Protein AF-A0A166QVK3-F1 (afdb_monomer_lite)

Structure (mmCIF, N/CA/C/O backbone):
data_AF-A0A166QVK3-F1
#
_entry.id   AF-A0A166QVK3-F1
#
loop_
_atom_site.group_PDB
_atom_site.id
_atom_site.type_symbol
_a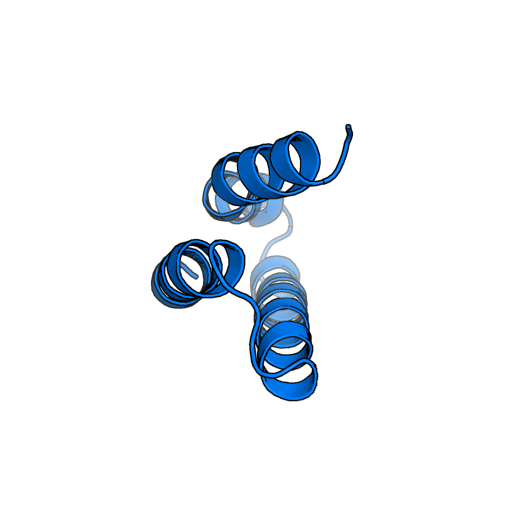tom_site.label_atom_id
_atom_site.label_alt_id
_atom_site.label_comp_id
_atom_site.label_asym_id
_atom_site.label_entity_id
_atom_site.label_seq_id
_atom_site.pdbx_PDB_ins_code
_atom_s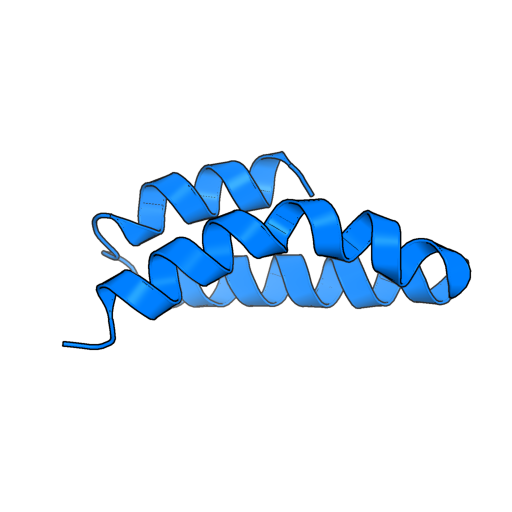ite.Cartn_x
_atom_site.Cartn_y
_atom_site.Cartn_z
_atom_site.occupancy
_atom_site.B_iso_or_equiv
_atom_site.auth_seq_id
_atom_site.auth_comp_id
_atom_site.auth_asym_id
_atom_site.auth_atom_id
_atom_site.pdbx_PDB_model_num
ATOM 1 N N . LEU A 1 1 ? 0.256 -5.444 -5.194 1.00 88.44 1 LEU A N 1
ATOM 2 C CA . LEU A 1 1 ? -0.389 -4.125 -4.999 1.00 88.44 1 LEU A CA 1
ATOM 3 C C . LEU A 1 1 ? -1.833 -4.243 -4.503 1.00 88.44 1 LEU A C 1
ATOM 5 O O . LEU A 1 1 ? -2.082 -3.836 -3.379 1.00 88.44 1 LEU A O 1
ATOM 9 N N . GLY A 1 2 ? -2.753 -4.867 -5.254 1.00 90.88 2 GLY A N 1
ATOM 10 C CA . GLY A 1 2 ? -4.180 -4.943 -4.877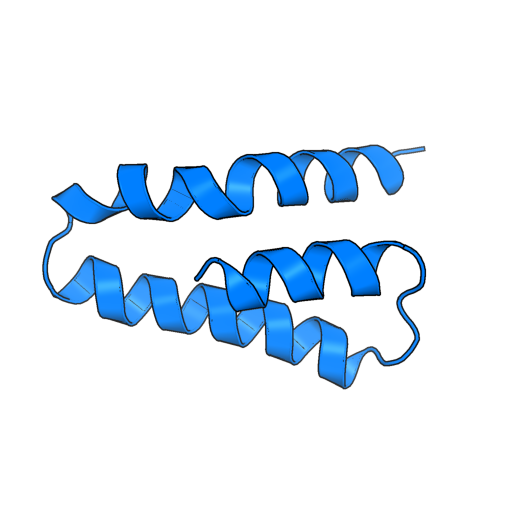 1.00 90.88 2 GLY A CA 1
ATOM 11 C C . GLY A 1 2 ? -4.476 -5.488 -3.469 1.00 90.88 2 GLY A C 1
ATOM 12 O O . GLY A 1 2 ? -5.318 -4.939 -2.773 1.00 90.88 2 GLY A O 1
ATOM 13 N N . ARG A 1 3 ? -3.732 -6.499 -2.993 1.00 93.94 3 ARG A N 1
ATOM 14 C CA . ARG A 1 3 ? -3.866 -7.007 -1.611 1.00 93.94 3 ARG A CA 1
ATOM 15 C C . ARG A 1 3 ? -3.504 -5.965 -0.546 1.00 93.94 3 ARG A C 1
ATOM 17 O O . ARG A 1 3 ? -4.254 -5.811 0.405 1.00 93.94 3 ARG A O 1
ATOM 24 N N . PHE A 1 4 ? -2.400 -5.232 -0.718 1.00 94.50 4 PHE A N 1
ATOM 25 C CA . PHE A 1 4 ? -2.008 -4.159 0.208 1.00 94.50 4 PHE A CA 1
ATOM 26 C C . PHE A 1 4 ? -3.045 -3.038 0.234 1.00 94.50 4 PHE A C 1
ATOM 28 O O . PHE A 1 4 ? -3.394 -2.554 1.301 1.00 94.50 4 PHE A O 1
ATOM 35 N N . VAL A 1 5 ? -3.585 -2.684 -0.934 1.00 93.56 5 VAL A N 1
ATOM 36 C CA . VAL A 1 5 ? -4.663 -1.696 -1.054 1.00 93.56 5 VAL A CA 1
ATOM 37 C C . VAL A 1 5 ? -5.942 -2.162 -0.346 1.00 93.56 5 VAL A C 1
ATOM 39 O O . VAL A 1 5 ? -6.563 -1.384 0.373 1.00 93.56 5 VAL A O 1
ATOM 42 N N . ALA A 1 6 ? -6.321 -3.434 -0.497 1.00 93.62 6 ALA A N 1
ATOM 43 C CA . ALA A 1 6 ? -7.478 -3.997 0.195 1.00 93.62 6 ALA A CA 1
ATOM 44 C C . ALA A 1 6 ? -7.285 -4.014 1.721 1.00 93.62 6 ALA A C 1
ATOM 46 O O . ALA A 1 6 ? -8.188 -3.614 2.451 1.00 93.62 6 ALA A O 1
ATOM 47 N N . ILE A 1 7 ? -6.101 -4.422 2.199 1.00 94.19 7 ILE A N 1
ATOM 48 C CA . ILE A 1 7 ? -5.751 -4.393 3.628 1.00 94.19 7 ILE A CA 1
ATOM 49 C C . ILE A 1 7 ? -5.827 -2.962 4.156 1.00 94.19 7 ILE A C 1
ATOM 51 O O . ILE A 1 7 ? -6.474 -2.736 5.175 1.00 94.19 7 ILE A O 1
ATOM 55 N N . LEU A 1 8 ? -5.242 -2.001 3.434 1.00 92.62 8 LEU A N 1
ATOM 56 C CA . LEU A 1 8 ? -5.278 -0.587 3.793 1.00 92.62 8 LEU A CA 1
ATOM 57 C C . LEU A 1 8 ? -6.717 -0.081 3.974 1.00 92.62 8 LEU A C 1
ATOM 59 O O . LEU A 1 8 ? -7.008 0.577 4.967 1.00 92.62 8 LEU A O 1
ATOM 63 N N . GLY A 1 9 ? -7.625 -0.431 3.059 1.00 90.75 9 GLY A N 1
ATOM 64 C CA . GLY A 1 9 ? -9.036 -0.043 3.155 1.00 90.75 9 GLY A CA 1
ATOM 65 C C . GLY A 1 9 ? -9.799 -0.687 4.321 1.00 90.75 9 GLY A C 1
ATOM 66 O O . GLY A 1 9 ? -10.839 -0.171 4.730 1.00 90.75 9 GLY A O 1
ATOM 67 N N . VAL A 1 10 ? -9.317 -1.812 4.860 1.00 92.31 10 VAL A N 1
ATOM 68 C CA . VAL A 1 10 ? -9.877 -2.427 6.074 1.00 92.31 10 VAL A CA 1
ATOM 69 C C . VAL A 1 10 ? -9.342 -1.725 7.318 1.00 92.31 10 VAL A C 1
ATOM 71 O O . VAL A 1 10 ? -10.138 -1.281 8.145 1.00 92.31 10 VAL A O 1
ATOM 74 N N . ILE A 1 11 ? -8.018 -1.589 7.439 1.00 92.00 11 ILE A N 1
ATOM 75 C CA . ILE A 1 11 ? -7.385 -1.030 8.645 1.00 92.00 11 ILE A CA 1
ATOM 76 C C . ILE A 1 11 ? -7.669 0.461 8.815 1.00 92.00 11 ILE A C 1
ATOM 78 O O . ILE A 1 11 ? -7.803 0.927 9.940 1.00 92.00 11 ILE A O 1
ATOM 82 N N . SER A 1 12 ? -7.861 1.211 7.723 1.00 89.81 12 SER A N 1
ATOM 83 C CA . SER A 1 12 ? -8.124 2.650 7.805 1.00 89.81 12 SER A CA 1
ATOM 84 C C . SER A 1 12 ? -9.447 3.000 8.487 1.00 89.81 12 SER A C 1
ATOM 86 O O . SER A 1 12 ? -9.623 4.134 8.918 1.00 89.81 12 SER A O 1
ATOM 88 N N . LYS A 1 13 ? -10.378 2.043 8.592 1.00 90.00 13 LYS A N 1
ATOM 89 C CA . LYS A 1 13 ? -11.660 2.221 9.290 1.00 90.00 13 LYS A CA 1
ATOM 90 C C . LYS A 1 13 ? -11.512 2.183 10.811 1.00 90.00 13 LYS A C 1
ATOM 92 O O . LYS A 1 13 ? -12.348 2.748 11.505 1.00 90.00 13 LYS A O 1
ATOM 97 N N . ASN A 1 14 ? -10.498 1.481 11.317 1.00 91.44 14 ASN A N 1
ATOM 98 C CA . ASN A 1 14 ? -10.200 1.372 12.743 1.00 91.44 14 ASN A CA 1
ATOM 99 C C . ASN A 1 14 ? -8.707 1.041 12.947 1.00 91.44 14 ASN A C 1
ATOM 101 O O . ASN A 1 14 ? -8.365 -0.124 13.185 1.00 91.44 14 ASN A O 1
ATOM 105 N N . PRO A 1 15 ? -7.814 2.035 12.807 1.00 90.12 15 PRO A N 1
ATOM 106 C CA . PRO A 1 15 ? -6.380 1.836 12.981 1.00 90.12 15 PRO A CA 1
ATOM 107 C C . PRO A 1 15 ? -6.079 1.499 14.445 1.00 90.12 15 PRO A C 1
ATOM 109 O O . PRO A 1 15 ? -6.217 2.342 15.330 1.00 90.12 15 PRO A O 1
ATOM 112 N N . SER A 1 16 ? -5.715 0.244 14.711 1.00 93.19 16 SER A N 1
ATOM 113 C CA . SER A 1 16 ? -5.542 -0.289 16.072 1.00 93.19 16 SER A CA 1
ATOM 114 C C . SER A 1 16 ? -4.096 -0.634 16.422 1.00 93.19 16 SER A C 1
ATOM 116 O O . SER A 1 16 ? -3.775 -0.803 17.598 1.00 93.19 16 SER A O 1
ATOM 118 N N . ASN A 1 17 ? -3.214 -0.732 15.423 1.00 95.19 17 ASN A N 1
ATOM 119 C CA . ASN A 1 17 ? -1.802 -1.034 15.614 1.00 95.19 17 ASN A CA 1
ATOM 120 C C . ASN A 1 17 ? -0.937 -0.100 14.748 1.00 95.19 17 ASN A C 1
ATOM 122 O O . ASN A 1 17 ? -0.770 -0.362 13.554 1.00 95.19 17 ASN A O 1
ATOM 126 N N . PRO A 1 18 ? -0.325 0.941 15.340 1.00 92.06 18 PRO A N 1
ATOM 127 C CA . PRO A 1 18 ? 0.418 1.947 14.585 1.00 92.06 18 PRO A CA 1
ATOM 128 C C . PRO A 1 18 ? 1.648 1.379 13.863 1.00 92.06 18 PRO A C 1
ATOM 130 O O . PRO A 1 18 ? 2.002 1.867 12.791 1.00 92.06 18 PRO A O 1
ATOM 133 N N . HIS A 1 19 ? 2.277 0.322 14.394 1.00 95.31 19 HIS A N 1
ATOM 134 C CA . HIS A 1 19 ? 3.389 -0.340 13.707 1.00 95.31 19 HIS A CA 1
ATOM 135 C C . HIS A 1 19 ? 2.909 -1.057 12.446 1.00 95.31 19 HIS A C 1
ATOM 137 O O . HIS A 1 19 ? 3.537 -0.946 11.396 1.00 95.31 19 HIS A O 1
ATOM 143 N N . PHE A 1 20 ? 1.780 -1.766 12.529 1.00 94.00 20 PHE A N 1
ATOM 144 C CA . PHE A 1 20 ? 1.207 -2.439 11.365 1.00 94.00 20 PHE A CA 1
ATOM 145 C C . PHE A 1 20 ? 0.782 -1.433 10.291 1.00 94.00 20 PHE A C 1
ATOM 147 O O . PHE A 1 20 ? 1.116 -1.618 9.121 1.00 94.00 20 PHE A O 1
ATOM 154 N N . ASP A 1 21 ? 0.113 -0.348 10.689 1.00 91.56 21 ASP A N 1
ATOM 155 C CA . ASP A 1 21 ? -0.314 0.708 9.770 1.00 91.56 21 ASP A CA 1
ATOM 156 C C . ASP A 1 21 ? 0.886 1.293 9.010 1.00 91.56 21 ASP A C 1
ATOM 158 O O . ASP A 1 21 ? 0.866 1.375 7.778 1.00 91.56 21 ASP A O 1
ATOM 162 N N . GLN A 1 22 ? 1.970 1.616 9.724 1.00 93.00 22 GLN A N 1
ATOM 163 C CA . GLN A 1 22 ? 3.210 2.107 9.124 1.00 93.00 22 GLN A CA 1
ATOM 164 C C . GLN A 1 22 ? 3.820 1.090 8.149 1.00 93.00 22 GLN A C 1
ATOM 166 O O . GLN A 1 22 ? 4.132 1.450 7.011 1.00 93.00 22 GLN A O 1
ATOM 171 N N . TYR A 1 23 ? 3.929 -0.184 8.537 1.00 95.75 23 TYR A N 1
ATOM 172 C CA . TYR A 1 23 ? 4.493 -1.218 7.665 1.00 95.75 23 TYR A CA 1
ATOM 173 C C . TYR A 1 23 ? 3.681 -1.438 6.386 1.00 95.75 23 TYR A C 1
ATOM 175 O O . TYR A 1 23 ? 4.259 -1.776 5.349 1.00 95.75 23 TYR A O 1
ATOM 183 N N . ILE A 1 24 ? 2.363 -1.218 6.408 1.00 94.88 24 ILE A N 1
ATOM 184 C CA . ILE A 1 24 ? 1.535 -1.275 5.196 1.00 94.88 24 ILE A CA 1
ATOM 185 C C . ILE A 1 24 ? 1.898 -0.144 4.228 1.00 94.88 24 ILE A C 1
ATOM 187 O O . ILE A 1 24 ? 2.095 -0.410 3.037 1.00 94.88 24 ILE A O 1
ATOM 191 N N . PHE A 1 25 ? 2.050 1.091 4.713 1.00 92.62 25 PHE A N 1
ATOM 192 C CA . PHE A 1 25 ? 2.485 2.209 3.869 1.00 92.62 25 PHE A CA 1
ATOM 193 C C . PHE A 1 25 ? 3.913 2.015 3.343 1.00 92.62 25 PHE A C 1
ATOM 195 O O . PHE A 1 25 ? 4.150 2.195 2.145 1.00 92.62 25 PHE A O 1
ATOM 202 N N . GLU A 1 26 ? 4.843 1.580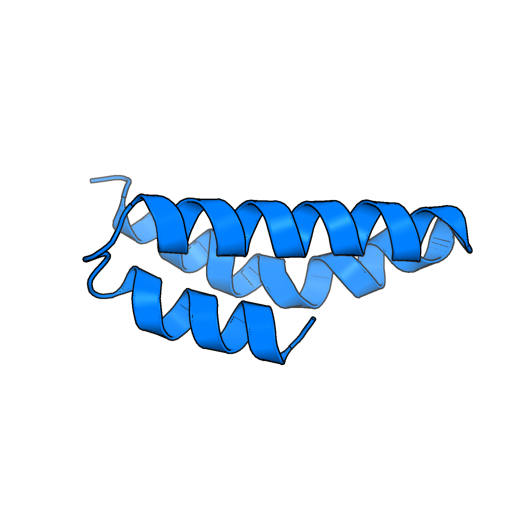 4.195 1.00 95.19 26 GLU A N 1
ATOM 203 C CA . GLU A 1 26 ? 6.225 1.286 3.795 1.00 95.19 26 GLU A CA 1
ATOM 204 C C . GLU A 1 26 ? 6.290 0.175 2.741 1.00 95.19 26 GLU A C 1
ATOM 206 O O . GLU A 1 26 ? 7.016 0.299 1.754 1.00 95.19 26 GLU A O 1
ATOM 211 N N . SER A 1 27 ? 5.472 -0.873 2.881 1.00 95.69 27 SER A N 1
ATOM 212 C CA . SER A 1 27 ? 5.393 -1.964 1.902 1.00 95.69 27 SER A CA 1
ATOM 213 C C . SER A 1 27 ? 4.902 -1.479 0.534 1.00 95.69 27 SER A C 1
ATOM 215 O O . SER A 1 27 ? 5.440 -1.886 -0.499 1.00 95.69 27 SER A O 1
ATOM 217 N N . ILE A 1 28 ? 3.904 -0.585 0.498 1.00 94.75 28 ILE A N 1
ATOM 218 C CA . ILE A 1 28 ? 3.411 0.019 -0.752 1.00 94.75 28 ILE A CA 1
ATOM 219 C C . ILE A 1 28 ? 4.492 0.915 -1.380 1.00 94.75 28 ILE A C 1
ATOM 221 O O . ILE A 1 28 ? 4.723 0.835 -2.590 1.00 94.75 28 ILE A O 1
ATOM 225 N N . ALA A 1 29 ? 5.187 1.725 -0.576 1.00 93.06 29 ALA A N 1
ATOM 226 C CA . ALA A 1 29 ? 6.263 2.600 -1.044 1.00 93.06 29 ALA A CA 1
ATOM 227 C C . ALA A 1 29 ? 7.465 1.809 -1.594 1.00 93.06 29 ALA A C 1
ATOM 229 O O . ALA A 1 29 ? 7.986 2.127 -2.667 1.00 93.06 29 ALA A O 1
ATOM 230 N N . ALA A 1 30 ? 7.870 0.739 -0.906 1.00 94.44 30 ALA A N 1
ATOM 231 C CA . ALA A 1 30 ? 8.915 -0.166 -1.371 1.00 94.44 30 ALA A CA 1
ATOM 232 C C . ALA A 1 30 ? 8.514 -0.837 -2.691 1.00 94.44 30 ALA A C 1
ATOM 234 O O . ALA A 1 30 ? 9.302 -0.858 -3.638 1.00 94.44 30 ALA A O 1
ATOM 235 N N . LEU A 1 31 ? 7.267 -1.313 -2.799 1.00 93.12 31 LEU A N 1
ATOM 236 C CA . LEU A 1 31 ? 6.765 -1.913 -4.034 1.00 93.12 31 LEU A CA 1
ATOM 237 C C . LEU A 1 31 ? 6.817 -0.924 -5.208 1.00 93.12 31 LEU A C 1
ATOM 239 O O . LEU A 1 31 ? 7.241 -1.314 -6.294 1.00 93.12 31 LEU A O 1
ATOM 243 N N . ARG A 1 32 ? 6.461 0.352 -4.992 1.00 92.94 32 ARG A N 1
ATOM 244 C CA . ARG A 1 32 ? 6.621 1.407 -6.010 1.00 92.94 32 ARG A CA 1
ATOM 245 C C . ARG A 1 32 ? 8.072 1.496 -6.475 1.00 92.94 32 ARG A C 1
ATOM 247 O O . ARG A 1 32 ? 8.321 1.486 -7.674 1.00 92.94 32 ARG A O 1
ATOM 254 N N . LYS A 1 33 ? 9.026 1.554 -5.539 1.00 91.06 33 LYS A N 1
ATOM 255 C CA . LYS A 1 33 ? 10.459 1.665 -5.853 1.00 91.06 33 LYS A CA 1
ATOM 256 C C . LYS A 1 33 ? 10.941 0.517 -6.746 1.00 91.06 33 LYS A C 1
ATOM 258 O O . LYS A 1 33 ? 11.647 0.778 -7.712 1.00 91.06 33 LYS A O 1
ATOM 263 N N . PHE A 1 34 ? 10.538 -0.722 -6.464 1.00 90.12 34 PHE A N 1
ATOM 264 C CA . PHE A 1 34 ? 10.951 -1.884 -7.262 1.00 90.12 34 PHE A CA 1
ATOM 265 C C . PHE A 1 34 ? 10.247 -1.980 -8.619 1.00 90.12 34 PHE A C 1
ATOM 267 O O . PHE A 1 34 ? 10.884 -2.346 -9.602 1.00 90.12 34 PHE A O 1
ATOM 274 N N . VAL A 1 35 ? 8.956 -1.643 -8.693 1.00 87.94 35 VAL A N 1
ATOM 275 C CA . VAL A 1 35 ? 8.193 -1.686 -9.953 1.00 87.94 35 VAL A CA 1
ATOM 276 C C . VAL A 1 35 ? 8.676 -0.601 -10.918 1.00 87.94 35 VAL A C 1
ATOM 278 O O . VAL A 1 35 ? 8.944 -0.881 -12.084 1.00 87.94 35 VAL A O 1
ATOM 281 N N . VAL A 1 36 ? 8.855 0.623 -10.418 1.00 87.56 36 VAL A N 1
ATOM 282 C CA . VAL A 1 36 ? 9.262 1.775 -11.235 1.00 87.56 36 VAL A CA 1
ATOM 283 C C . VAL A 1 36 ? 10.725 1.676 -11.667 1.00 87.56 36 VAL A C 1
ATOM 285 O O . VAL A 1 36 ? 11.049 2.094 -12.773 1.00 87.56 36 VAL A O 1
ATOM 288 N N . ALA A 1 37 ? 11.596 1.063 -10.857 1.00 89.69 37 ALA A N 1
ATOM 289 C CA . ALA A 1 37 ? 12.992 0.838 -11.237 1.00 89.69 37 ALA A CA 1
ATOM 290 C C . ALA A 1 37 ? 13.149 -0.028 -12.503 1.00 89.69 37 ALA A C 1
ATOM 292 O O . ALA A 1 37 ? 14.163 0.086 -13.184 1.00 89.69 37 ALA A O 1
ATOM 293 N N . GLY A 1 38 ? 12.171 -0.885 -12.825 1.00 85.06 38 GLY A N 1
ATOM 294 C CA . GLY A 1 38 ? 12.185 -1.684 -14.053 1.00 85.06 38 GLY A CA 1
ATOM 295 C C . GLY A 1 38 ? 11.689 -0.932 -15.292 1.00 85.06 38 GLY A C 1
ATOM 296 O O . GLY A 1 38 ? 12.158 -1.203 -16.394 1.00 85.06 38 GLY A O 1
ATOM 297 N N . ALA A 1 39 ? 10.743 -0.001 -15.123 1.00 88.44 39 ALA A N 1
ATOM 298 C CA . ALA A 1 39 ? 10.196 0.819 -16.202 1.00 88.44 39 ALA A CA 1
ATOM 299 C C . ALA A 1 39 ? 9.438 2.036 -15.643 1.00 88.44 39 ALA A C 1
ATOM 301 O O . ALA A 1 39 ? 8.364 1.893 -15.056 1.00 88.44 39 ALA A O 1
ATOM 302 N N . GLU A 1 40 ? 9.938 3.248 -15.890 1.00 89.75 40 GLU A N 1
ATOM 303 C CA . GLU A 1 40 ? 9.305 4.491 -15.415 1.00 89.75 40 GLU A CA 1
ATOM 304 C C . GLU A 1 40 ? 7.894 4.714 -15.976 1.00 89.75 40 GLU A C 1
ATOM 306 O O . GLU A 1 40 ? 7.031 5.280 -15.307 1.00 89.75 40 GLU A O 1
ATOM 311 N N . SER A 1 41 ? 7.610 4.181 -17.167 1.00 93.00 41 SER A N 1
ATOM 312 C CA . SER A 1 41 ? 6.276 4.216 -17.777 1.00 93.00 41 SER A CA 1
ATOM 313 C C . SER A 1 41 ? 5.205 3.476 -16.965 1.00 93.00 41 SER A C 1
ATOM 315 O O . SER A 1 41 ? 4.017 3.641 -17.231 1.00 93.00 41 SER A O 1
ATOM 317 N N . THR A 1 42 ? 5.593 2.680 -15.962 1.00 92.25 42 THR A N 1
ATOM 318 C CA . THR A 1 42 ? 4.658 1.965 -15.080 1.00 92.25 42 THR A CA 1
ATOM 319 C C . THR A 1 42 ? 4.105 2.826 -13.945 1.00 92.25 42 THR A C 1
ATOM 321 O O . THR A 1 42 ? 3.137 2.409 -13.306 1.00 92.25 42 THR A O 1
ATOM 324 N N . VAL A 1 43 ? 4.661 4.023 -13.700 1.00 92.38 43 VAL A N 1
ATOM 325 C CA . VAL A 1 43 ? 4.220 4.924 -12.618 1.00 92.38 43 VAL A CA 1
ATOM 326 C C . VAL A 1 43 ? 2.710 5.204 -12.664 1.00 92.38 43 VAL A C 1
ATOM 328 O O . VAL A 1 43 ? 2.056 4.954 -11.649 1.00 92.38 43 VAL A O 1
ATOM 331 N N . PRO A 1 44 ? 2.107 5.625 -13.798 1.00 93.31 44 PRO A N 1
ATOM 332 C CA . PRO A 1 44 ? 0.678 5.940 -13.833 1.00 93.31 44 PRO A CA 1
ATOM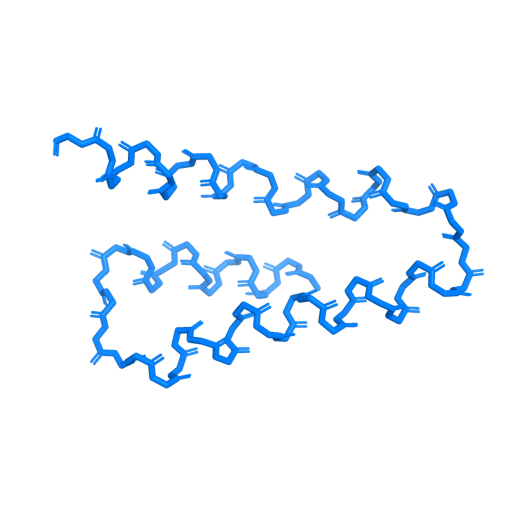 333 C C . PRO A 1 44 ? -0.187 4.717 -13.510 1.00 93.31 44 PRO A C 1
ATOM 335 O O . PRO A 1 44 ? -1.148 4.809 -12.750 1.00 93.31 44 PRO A O 1
ATOM 338 N N . THR A 1 45 ? 0.186 3.548 -14.035 1.00 92.25 45 THR A N 1
ATOM 339 C CA . THR A 1 45 ? -0.510 2.280 -13.777 1.00 92.25 45 THR A CA 1
ATOM 340 C C . THR A 1 45 ? -0.393 1.859 -12.314 1.00 92.25 45 THR A C 1
ATOM 342 O O . THR A 1 45 ? -1.349 1.342 -11.737 1.00 92.25 45 THR A O 1
ATOM 345 N N . PHE A 1 46 ? 0.764 2.087 -11.687 1.00 93.75 46 PHE A N 1
ATOM 346 C CA . PHE A 1 46 ? 0.951 1.813 -10.267 1.00 93.75 46 PHE A CA 1
ATOM 347 C C . PHE A 1 46 ? 0.055 2.711 -9.408 1.00 93.75 46 PHE A C 1
ATOM 349 O O . PHE A 1 46 ? -0.597 2.218 -8.490 1.00 93.75 46 PHE A O 1
ATOM 356 N N . GLU A 1 47 ? 0.012 4.011 -9.702 1.00 93.12 47 GLU A N 1
ATOM 357 C CA . GLU A 1 47 ? -0.692 5.011 -8.890 1.00 93.12 47 GLU A CA 1
ATOM 358 C C . GLU A 1 47 ? -2.220 4.887 -8.961 1.00 93.12 47 GLU A C 1
ATOM 360 O O . GLU A 1 47 ? -2.892 5.189 -7.975 1.00 93.12 47 GLU A O 1
ATOM 365 N N . GLN A 1 48 ? -2.776 4.346 -10.051 1.00 93.56 48 GLN A N 1
ATOM 366 C CA . GLN A 1 48 ? -4.222 4.115 -10.194 1.00 93.56 48 GLN A CA 1
ATOM 367 C C . GLN A 1 48 ? -4.831 3.298 -9.043 1.00 93.56 48 GLN A C 1
ATOM 369 O O . GLN A 1 48 ? -5.930 3.603 -8.582 1.00 93.56 48 GLN A O 1
ATOM 374 N N . ALA A 1 49 ? -4.132 2.265 -8.563 1.00 92.31 49 ALA A N 1
ATOM 375 C CA . ALA A 1 49 ? -4.671 1.360 -7.549 1.00 92.31 49 ALA A CA 1
ATOM 376 C C . ALA A 1 49 ? -4.776 1.981 -6.135 1.00 92.31 49 ALA A C 1
ATOM 378 O O . ALA A 1 49 ? -5.833 1.848 -5.517 1.00 92.31 49 ALA A O 1
ATOM 379 N N . PRO A 1 50 ? -3.738 2.636 -5.577 1.00 94.19 50 PRO A N 1
ATOM 380 C CA . PRO A 1 50 ? -3.823 3.267 -4.262 1.00 94.19 50 PRO A CA 1
ATOM 381 C C . PRO A 1 50 ? -4.504 4.646 -4.263 1.00 94.19 50 PRO A C 1
ATOM 383 O O . PRO A 1 50 ? -4.967 5.061 -3.202 1.00 94.19 50 PRO A O 1
ATOM 386 N N . PHE A 1 51 ? -4.605 5.346 -5.404 1.00 93.38 51 PHE A N 1
ATOM 387 C CA . PHE A 1 51 ? -5.112 6.728 -5.456 1.00 93.38 51 PHE A CA 1
ATOM 388 C C . PHE A 1 51 ? -6.500 6.898 -4.820 1.00 93.38 51 PHE A C 1
ATOM 390 O O . PHE A 1 51 ? -6.673 7.710 -3.914 1.00 93.38 51 PHE A O 1
ATOM 397 N N . GLY A 1 52 ? -7.487 6.103 -5.246 1.00 92.31 52 GLY A N 1
ATOM 398 C CA . GLY A 1 52 ? -8.845 6.151 -4.686 1.00 92.31 52 GLY A CA 1
ATOM 399 C C . GLY A 1 52 ? -8.889 5.898 -3.168 1.00 92.31 52 GLY A C 1
ATOM 400 O O . GLY A 1 52 ? -9.392 6.744 -2.429 1.00 92.31 52 GLY A O 1
ATOM 401 N N . PRO A 1 53 ? -8.335 4.774 -2.680 1.00 90.81 53 PRO A N 1
ATOM 402 C CA . PRO A 1 53 ? -8.213 4.483 -1.251 1.00 90.81 53 PRO A CA 1
ATOM 403 C C . PRO A 1 53 ? -7.548 5.604 -0.442 1.00 90.81 53 PRO A C 1
ATOM 405 O O . PRO A 1 53 ? -8.064 5.985 0.606 1.00 90.81 53 PRO A O 1
ATOM 408 N N . PHE A 1 54 ? -6.445 6.179 -0.931 1.00 91.81 54 PHE A N 1
ATOM 409 C CA . PHE A 1 54 ? -5.781 7.298 -0.257 1.00 91.81 54 PHE A CA 1
ATOM 410 C C . PHE A 1 54 ? -6.672 8.539 -0.183 1.00 91.81 54 PHE A C 1
ATOM 412 O O . PHE A 1 54 ? -6.761 9.154 0.877 1.00 91.81 54 PHE A O 1
ATOM 419 N N . MET A 1 55 ? -7.385 8.874 -1.262 1.00 92.12 55 MET A N 1
ATOM 420 C CA . MET A 1 55 ? -8.325 10.000 -1.265 1.00 92.12 55 MET A CA 1
ATOM 421 C C . MET A 1 55 ? -9.443 9.832 -0.232 1.00 92.12 55 MET A C 1
ATOM 423 O O . MET A 1 55 ? -9.834 10.812 0.400 1.00 92.12 55 MET A O 1
ATOM 427 N N . VAL A 1 56 ? -9.940 8.608 -0.026 1.00 89.50 56 VAL A N 1
ATOM 428 C CA . VAL A 1 56 ? -10.929 8.319 1.026 1.00 89.50 56 VAL A CA 1
ATOM 429 C C . VAL A 1 56 ? -10.337 8.575 2.413 1.00 89.50 56 VAL A C 1
ATOM 431 O O . VAL A 1 56 ? -10.943 9.292 3.203 1.00 89.50 56 VAL A O 1
ATOM 434 N N . ILE A 1 57 ? -9.141 8.049 2.689 1.00 87.06 57 ILE A N 1
ATOM 435 C CA . ILE A 1 57 ? -8.475 8.187 3.996 1.00 87.06 57 ILE A CA 1
ATOM 436 C C . ILE A 1 57 ? -8.171 9.652 4.316 1.00 87.06 57 ILE A C 1
ATOM 438 O O . ILE A 1 57 ? -8.411 10.103 5.434 1.00 87.06 57 ILE A O 1
ATOM 442 N N . ILE A 1 58 ? -7.659 10.403 3.337 1.00 88.75 58 ILE A N 1
ATOM 443 C CA . ILE A 1 58 ? -7.346 11.827 3.497 1.00 88.75 58 ILE A CA 1
ATOM 444 C C . ILE A 1 58 ? -8.622 12.613 3.811 1.00 88.75 58 ILE A C 1
ATOM 446 O O . ILE A 1 58 ? -8.632 13.389 4.760 1.00 88.75 58 ILE A O 1
ATOM 450 N N . ARG A 1 59 ? -9.715 12.376 3.074 1.00 88.69 59 ARG A N 1
ATOM 451 C CA . ARG A 1 59 ? -11.000 13.052 3.321 1.00 88.69 59 ARG A CA 1
ATOM 452 C C . ARG A 1 59 ? -11.589 12.736 4.695 1.00 88.69 59 ARG A C 1
ATOM 454 O O . ARG A 1 59 ? -12.189 13.611 5.289 1.00 88.69 59 ARG A O 1
ATOM 461 N N . GLN A 1 60 ? -11.409 11.516 5.199 1.00 80.81 60 GLN A N 1
ATOM 462 C CA . GLN A 1 60 ? -11.898 11.111 6.523 1.00 80.81 60 GLN A CA 1
ATOM 463 C C . GLN A 1 60 ? -11.105 11.716 7.692 1.00 80.81 60 GLN A C 1
ATOM 465 O O . GLN A 1 60 ? -11.596 11.704 8.814 1.00 80.81 60 GLN A O 1
ATOM 470 N N . LYS A 1 61 ? -9.876 12.197 7.459 1.00 65.25 61 LYS A N 1
ATOM 471 C CA . LYS A 1 61 ? -9.023 12.821 8.487 1.00 65.25 61 LYS A CA 1
ATOM 472 C C . LYS A 1 61 ? -8.990 14.352 8.431 1.00 65.25 61 LYS A C 1
ATOM 474 O O . LYS A 1 61 ? -8.366 14.957 9.296 1.00 65.25 61 LYS A O 1
ATOM 479 N N . ILE A 1 62 ? -9.602 14.962 7.418 1.00 48.53 62 ILE A N 1
ATOM 480 C CA . ILE A 1 62 ? -9.769 16.414 7.307 1.00 48.53 62 ILE A CA 1
ATOM 481 C C . ILE A 1 62 ? -11.211 16.735 7.720 1.00 48.53 62 ILE A C 1
ATOM 483 O O . ILE A 1 62 ? -12.093 16.818 6.869 1.00 48.53 62 ILE A O 1
ATOM 487 N N . GLU A 1 63 ? -11.424 16.875 9.026 1.00 44.25 63 GLU A N 1
ATOM 488 C CA . GLU A 1 63 ? -12.550 17.568 9.675 1.00 44.25 63 GLU A CA 1
ATOM 489 C C . GLU A 1 63 ? -12.020 18.291 10.917 1.00 44.25 63 GLU A C 1
ATOM 491 O O . GLU A 1 63 ? -11.213 17.675 11.656 1.00 44.25 63 GLU A O 1
#

InterPro domains:
  IPR005043 Exportin-2, C-terminal [PF03378] (2-62)
  IPR011989 Armadillo-like helical [G3DSA:1.25.10.10] (1-63)

pLDDT: mean 89.97, std 8.97, range [44.25, 95.75]

Secondary structure (DSSP, 8-state):
-HHHHHHHHHHTTS---HHHHHHHHHHHHHHHHHHHHH-GGGHHHHHH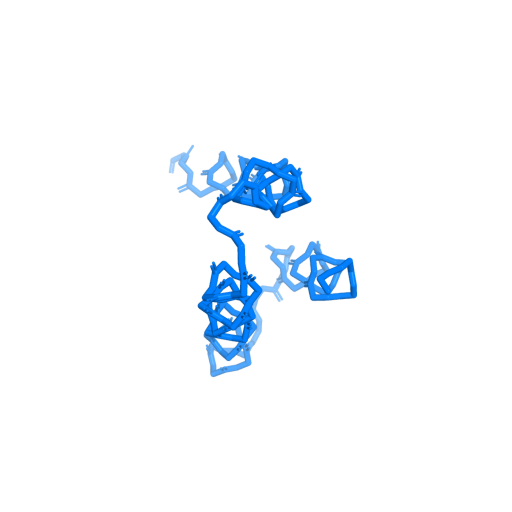HHHHHHHHHHHHH--

Foldseek 3Di:
DLVLLVVLLVCLVPPDDPVVNVVSVVVLVVVLVVVCVVPVVCNVVSCVRNVVVVVVSVVVPPD

Radius of gyration: 12.47 Å; chains: 1; bounding box: 26×25×34 Å

Organism: NCBI:txid1759441

Sequence (63 aa):
LGRFVAILGVISKNPSNPHFDQYIFESIAALRKFVVAGAESTVPTFEQAPFGPFMVIIRQKIE